Protein AF-A0A3P7MNR0-F1 (afdb_monomer_lite)

Secondary structure (DSSP, 8-state):
--HHHHHHHH--TTSPP-HHHHHHHHHHHHHHHT-------GGGGSPPTT--S--------TT-TTSTTTS-------------

Foldseek 3Di:
DDPLVVQVVPDDPPDDDDVVVNVVVVVVVCVVVVHDPPVDDPVVPDDDVPDDDDDPPPPPPPPPPPCVVPPPDDDDDDPPDPDD

Sequence (84 aa):
MATYLRYVRSLDFFEVPNYEYLRWIFSDLMERRGWVCDWEFDWCYRPLPGAKVHLPPLCRCFTCPLLTSILVLEPEGGPGPQYK

Organism: Dibothriocephalus latus (NCBI:txid60516)

Structure (mmCIF, N/CA/C/O backbone):
data_AF-A0A3P7MNR0-F1
#
_entry.id   AF-A0A3P7MNR0-F1
#
loop_
_atom_site.group_PDB
_atom_site.id
_atom_site.type_symbol
_atom_site.label_atom_id
_atom_site.label_alt_id
_atom_site.label_comp_id
_atom_site.label_asym_id
_atom_site.label_entity_id
_atom_site.label_seq_id
_atom_site.pdbx_PDB_ins_code
_atom_site.Cartn_x
_atom_site.Cartn_y
_atom_site.Cartn_z
_atom_site.occupancy
_atom_site.B_iso_or_equiv
_atom_site.auth_seq_id
_atom_site.auth_comp_id
_atom_site.auth_asym_id
_atom_site.auth_atom_id
_atom_site.pdbx_PDB_model_num
ATOM 1 N N . MET A 1 1 ? -17.817 -3.639 -2.511 1.00 62.09 1 MET A N 1
ATOM 2 C CA . MET A 1 1 ? -17.017 -2.805 -1.585 1.00 62.09 1 MET A CA 1
ATOM 3 C C . MET A 1 1 ? -15.651 -3.455 -1.409 1.00 62.09 1 MET A C 1
ATOM 5 O O . MET A 1 1 ? -15.620 -4.659 -1.189 1.00 62.09 1 MET A O 1
ATOM 9 N N . ALA A 1 2 ? -14.555 -2.704 -1.538 1.00 86.12 2 ALA A N 1
ATOM 10 C CA . ALA A 1 2 ? -13.193 -3.243 -1.464 1.00 86.12 2 ALA A CA 1
ATOM 11 C C . ALA A 1 2 ? -12.820 -3.687 -0.036 1.00 86.12 2 ALA A C 1
ATOM 13 O O . ALA A 1 2 ? -13.056 -2.946 0.917 1.00 86.12 2 ALA A O 1
ATOM 14 N N . THR A 1 3 ? -12.230 -4.878 0.109 1.00 90.69 3 THR A N 1
ATOM 15 C CA . THR A 1 3 ? -11.926 -5.524 1.403 1.00 90.69 3 THR A CA 1
ATOM 16 C C . THR A 1 3 ? -10.986 -4.691 2.275 1.00 90.69 3 THR A C 1
ATOM 18 O O . THR A 1 3 ? -11.280 -4.468 3.446 1.00 90.69 3 THR A O 1
ATOM 21 N N . TYR A 1 4 ? -9.923 -4.138 1.682 1.00 91.38 4 TYR A N 1
ATOM 22 C CA . TYR A 1 4 ? -8.956 -3.277 2.373 1.00 91.38 4 TYR A CA 1
ATOM 23 C C . TYR A 1 4 ? -9.616 -2.042 3.007 1.00 91.38 4 TYR A C 1
ATOM 25 O O . TYR A 1 4 ? -9.462 -1.779 4.197 1.00 91.38 4 TYR A O 1
ATOM 33 N N . LEU A 1 5 ? -10.421 -1.308 2.228 1.00 91.88 5 LEU A N 1
ATOM 34 C CA . LEU A 1 5 ? -11.078 -0.084 2.702 1.00 91.88 5 LEU A CA 1
ATOM 35 C C . LEU A 1 5 ? -12.132 -0.356 3.777 1.00 91.8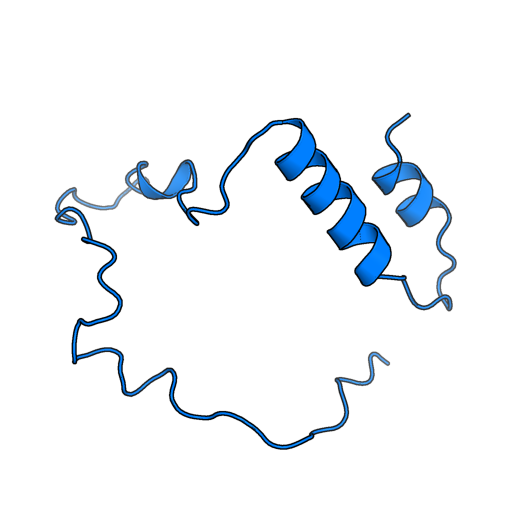8 5 LEU A C 1
ATOM 37 O O . LEU A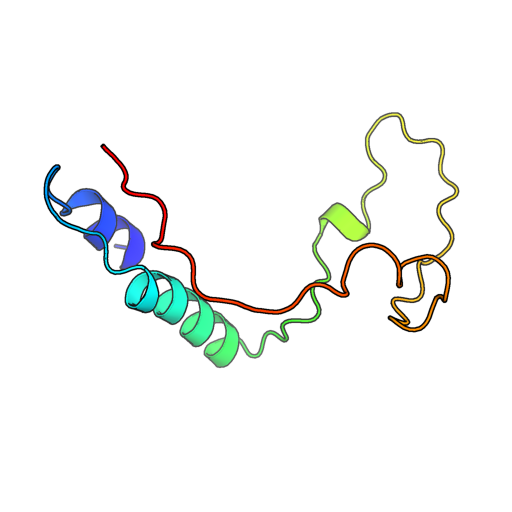 1 5 ? -12.412 0.528 4.580 1.00 91.88 5 LEU A O 1
ATOM 41 N N . ARG A 1 6 ? -12.724 -1.556 3.809 1.00 91.56 6 ARG A N 1
ATOM 42 C CA . ARG A 1 6 ? -13.609 -1.947 4.914 1.00 91.56 6 ARG A CA 1
ATOM 43 C C . ARG A 1 6 ? -12.823 -2.104 6.210 1.00 91.56 6 ARG A C 1
ATOM 45 O O . ARG A 1 6 ? -13.255 -1.548 7.208 1.00 91.56 6 ARG A O 1
ATOM 52 N N . TYR A 1 7 ? -11.683 -2.795 6.158 1.00 92.06 7 TYR A N 1
ATOM 53 C CA . TYR A 1 7 ? -10.832 -3.059 7.320 1.00 92.06 7 TYR A CA 1
ATOM 54 C C . TYR A 1 7 ? -10.263 -1.773 7.936 1.00 92.06 7 TYR A C 1
ATOM 56 O O . TYR A 1 7 ? -10.422 -1.529 9.124 1.00 92.06 7 TYR A O 1
ATOM 64 N N . VAL A 1 8 ? -9.677 -0.893 7.118 1.00 91.62 8 VAL A N 1
ATOM 65 C CA . VAL A 1 8 ? -9.069 0.357 7.615 1.00 91.62 8 VAL A CA 1
ATOM 66 C C . VAL A 1 8 ? -10.108 1.305 8.220 1.00 91.62 8 VAL A C 1
ATOM 68 O O . VAL A 1 8 ? -9.809 2.032 9.158 1.00 91.62 8 VAL A O 1
ATOM 71 N N . ARG A 1 9 ? -11.344 1.304 7.705 1.00 92.25 9 ARG A N 1
ATOM 72 C CA . ARG A 1 9 ? -12.427 2.147 8.239 1.00 92.25 9 ARG A CA 1
ATOM 73 C C . ARG A 1 9 ? -13.059 1.599 9.516 1.00 92.25 9 ARG A C 1
ATOM 75 O O . ARG A 1 9 ? -13.744 2.360 10.189 1.00 92.25 9 ARG A O 1
ATOM 82 N N . SER A 1 10 ? -12.915 0.302 9.787 1.00 90.81 10 SER A N 1
ATOM 83 C CA . SER A 1 10 ? -13.439 -0.336 10.999 1.00 90.81 10 SER A CA 1
ATOM 84 C C . SER A 1 10 ? -12.429 -0.388 12.139 1.00 90.81 10 SER A C 1
ATOM 86 O O . SER A 1 10 ? -12.815 -0.796 13.226 1.00 90.81 10 SER A O 1
ATOM 88 N N . LEU A 1 11 ? -11.168 -0.026 11.886 1.00 91.62 11 LEU A N 1
ATOM 89 C CA . LEU A 1 11 ? -10.131 -0.020 12.908 1.00 91.62 11 LEU A CA 1
ATOM 90 C C . LEU A 1 11 ? -10.440 1.024 13.983 1.00 91.62 11 LEU A C 1
ATOM 92 O O . LEU A 1 11 ? -10.729 2.180 13.657 1.00 91.62 11 LEU A O 1
ATOM 96 N N . ASP A 1 12 ? -10.348 0.616 15.245 1.00 88.56 12 ASP A N 1
ATOM 97 C CA . ASP A 1 12 ? -10.426 1.539 16.375 1.00 88.56 12 ASP A CA 1
ATOM 98 C C . ASP A 1 12 ? -9.075 2.239 16.613 1.00 88.56 12 ASP A C 1
ATOM 100 O O . ASP A 1 12 ? -8.024 1.768 16.178 1.00 88.56 12 ASP A O 1
ATOM 104 N N . PHE A 1 13 ? -9.078 3.374 17.314 1.00 86.44 13 PHE A N 1
ATOM 105 C CA . PHE A 1 13 ? -7.874 4.187 17.530 1.00 86.44 13 PHE A CA 1
ATOM 106 C C . PHE A 1 13 ? -6.780 3.453 18.323 1.00 86.44 13 PHE A C 1
ATOM 108 O O . PHE A 1 13 ? -5.594 3.688 18.106 1.00 86.44 13 PHE A O 1
ATOM 115 N N . PHE A 1 14 ? -7.175 2.560 19.232 1.00 90.88 14 PHE A N 1
ATOM 116 C CA . PHE A 1 14 ? -6.261 1.804 20.095 1.00 90.88 14 PHE A CA 1
ATOM 117 C C . PHE A 1 14 ? -5.988 0.378 19.592 1.00 90.88 14 PHE A C 1
ATOM 119 O O . PHE A 1 14 ? -5.271 -0.380 20.246 1.00 90.88 14 PHE A O 1
ATOM 126 N N . GLU A 1 15 ? -6.567 -0.015 18.456 1.00 89.94 15 GLU A N 1
ATOM 127 C CA . GLU A 1 15 ? -6.369 -1.340 17.879 1.00 89.94 15 GLU A CA 1
ATOM 128 C C . GLU A 1 15 ? -5.074 -1.379 17.061 1.00 89.94 15 GLU A C 1
ATOM 130 O O . GLU A 1 15 ? -4.816 -0.509 16.229 1.00 89.94 15 GLU A O 1
ATOM 135 N N . VAL A 1 16 ? -4.253 -2.412 17.268 1.00 92.12 16 VAL A N 1
ATOM 136 C CA . VAL A 1 16 ? -3.045 -2.614 16.461 1.00 92.12 16 VAL A CA 1
ATOM 137 C C . VAL A 1 16 ? -3.448 -3.189 15.096 1.00 92.12 16 VAL A C 1
ATOM 139 O O . VAL A 1 16 ? -3.945 -4.318 15.043 1.00 92.12 16 VAL A O 1
ATOM 142 N N . PRO A 1 17 ? -3.220 -2.474 13.977 1.00 91.75 17 PRO A N 1
ATOM 143 C CA . PRO A 1 17 ? -3.539 -2.988 12.651 1.00 91.75 17 PRO A CA 1
ATOM 144 C C . PRO A 1 17 ? -2.750 -4.258 12.329 1.00 91.75 17 PRO A C 1
ATOM 146 O O . PRO A 1 17 ? -1.528 -4.319 12.477 1.00 91.75 17 PRO A O 1
ATOM 149 N N . ASN A 1 18 ? -3.443 -5.257 11.787 1.00 91.31 18 ASN A N 1
ATOM 150 C CA . ASN A 1 18 ? -2.824 -6.468 11.267 1.00 91.31 18 ASN A CA 1
ATOM 151 C C . ASN A 1 18 ? -2.243 -6.204 9.867 1.00 91.31 18 ASN A C 1
ATOM 153 O O . ASN A 1 18 ? -2.909 -6.371 8.841 1.00 91.31 18 ASN A O 1
ATOM 157 N N . TYR A 1 19 ? -0.978 -5.787 9.826 1.00 92.56 19 TYR A N 1
ATOM 158 C CA . TYR A 1 19 ? -0.259 -5.523 8.578 1.00 92.56 19 TYR A CA 1
ATOM 159 C C . TYR A 1 19 ? -0.036 -6.773 7.719 1.00 92.56 19 TYR A C 1
ATOM 161 O O . TYR A 1 19 ? -0.022 -6.656 6.493 1.00 92.56 19 TYR A O 1
ATOM 169 N N . GLU A 1 20 ? 0.107 -7.952 8.330 1.00 93.50 20 GLU A N 1
ATOM 170 C CA . GLU A 1 20 ? 0.300 -9.215 7.605 1.00 93.50 20 GLU A CA 1
ATOM 171 C C . GLU A 1 20 ? -0.907 -9.520 6.716 1.00 93.50 20 GLU A C 1
ATOM 173 O O . GLU A 1 20 ? -0.763 -9.766 5.518 1.00 93.50 20 GLU A O 1
ATOM 178 N N . TYR A 1 21 ? -2.116 -9.388 7.265 1.00 91.75 21 TYR A N 1
ATOM 179 C CA . TYR A 1 21 ? -3.348 -9.563 6.502 1.00 91.75 21 TYR A CA 1
ATOM 180 C C . TYR A 1 21 ? -3.478 -8.546 5.360 1.00 91.75 21 TYR A C 1
ATOM 182 O O . TYR A 1 21 ? -3.825 -8.905 4.233 1.00 91.75 21 TYR A O 1
ATOM 190 N N . LEU A 1 22 ? -3.173 -7.273 5.629 1.00 93.19 22 LEU A N 1
ATOM 191 C CA . LEU A 1 22 ? -3.283 -6.216 4.623 1.00 93.19 22 LEU A CA 1
ATOM 192 C C . LEU A 1 22 ? -2.318 -6.422 3.455 1.00 93.19 22 LEU A C 1
ATOM 194 O O . LEU A 1 22 ? -2.711 -6.230 2.305 1.00 93.19 22 LEU A O 1
ATOM 198 N N . ARG A 1 23 ? -1.080 -6.841 3.739 1.00 92.19 23 ARG A N 1
ATOM 199 C CA . ARG A 1 23 ? -0.095 -7.202 2.711 1.00 92.19 23 ARG A CA 1
ATOM 200 C C . ARG A 1 23 ? -0.539 -8.432 1.931 1.00 92.19 23 ARG A C 1
ATOM 202 O O . ARG A 1 23 ? -0.467 -8.425 0.705 1.00 92.19 23 ARG A O 1
ATOM 209 N N . TRP A 1 24 ? -1.056 -9.444 2.626 1.00 93.62 24 TRP A N 1
ATOM 210 C CA . TRP A 1 24 ? -1.507 -10.683 2.002 1.00 93.62 24 TRP A CA 1
ATOM 211 C C . TRP A 1 24 ? -2.605 -10.455 0.957 1.00 93.62 24 TRP A C 1
ATOM 213 O O . TRP A 1 24 ? -2.513 -11.021 -0.126 1.00 93.62 24 TRP A O 1
ATOM 223 N N . ILE A 1 25 ? -3.585 -9.578 1.215 1.00 94.44 25 ILE A N 1
ATOM 224 C CA . ILE A 1 25 ? -4.661 -9.283 0.245 1.00 94.44 25 ILE A CA 1
ATOM 225 C C . ILE A 1 25 ? -4.101 -8.805 -1.104 1.00 94.44 25 ILE A C 1
ATOM 227 O O . ILE A 1 25 ? -4.626 -9.166 -2.158 1.00 94.44 25 ILE A O 1
ATOM 231 N N . PHE A 1 26 ? -3.055 -7.977 -1.088 1.00 92.50 26 PHE A N 1
ATOM 232 C CA . PHE A 1 26 ? -2.428 -7.504 -2.319 1.00 92.50 26 PHE A CA 1
ATOM 233 C C . PHE A 1 26 ? -1.559 -8.583 -2.960 1.00 92.50 26 PHE A C 1
ATOM 235 O O . PHE A 1 26 ? -1.657 -8.771 -4.169 1.00 92.50 26 PHE A O 1
ATOM 242 N N . SER A 1 27 ? -0.776 -9.328 -2.176 1.00 92.00 27 SER A N 1
ATOM 243 C CA . SER A 1 27 ? 0.037 -10.439 -2.688 1.00 92.00 27 SER A CA 1
ATOM 244 C C . SER A 1 27 ? -0.806 -11.523 -3.367 1.00 92.00 27 SER A C 1
ATOM 246 O O . SER A 1 27 ? -0.519 -11.892 -4.501 1.00 92.00 27 SER A O 1
ATOM 248 N N . ASP A 1 28 ? -1.893 -11.962 -2.729 1.00 93.81 28 ASP A N 1
ATOM 249 C CA . ASP A 1 28 ? -2.859 -12.920 -3.288 1.00 93.81 28 ASP A CA 1
ATOM 250 C C . ASP A 1 28 ? -3.513 -12.378 -4.571 1.00 93.81 28 ASP A C 1
ATOM 252 O O . ASP A 1 28 ? -3.705 -13.103 -5.547 1.00 93.81 28 ASP A O 1
ATOM 256 N N . LEU A 1 29 ? -3.803 -11.073 -4.630 1.00 93.38 29 LEU A N 1
ATOM 257 C CA . LEU A 1 29 ? -4.305 -10.445 -5.851 1.00 93.38 29 LEU A CA 1
ATOM 258 C C . LEU A 1 29 ? -3.266 -10.452 -6.982 1.00 93.38 29 LEU A C 1
ATOM 260 O O . LEU A 1 29 ? -3.644 -10.714 -8.125 1.00 93.38 29 LEU A O 1
ATOM 264 N N . MET A 1 30 ? -1.990 -10.179 -6.692 1.00 90.81 30 MET A N 1
ATOM 265 C CA . MET A 1 30 ? -0.919 -10.219 -7.696 1.00 90.81 30 MET A CA 1
ATOM 266 C C . MET A 1 30 ? -0.730 -11.632 -8.248 1.00 90.81 30 MET A C 1
ATOM 268 O O . MET A 1 30 ? -0.680 -11.808 -9.464 1.00 90.81 30 MET A O 1
ATOM 272 N N . GLU A 1 31 ? -0.718 -12.638 -7.372 1.00 93.12 31 GLU A N 1
ATOM 273 C CA . GLU A 1 31 ? -0.587 -14.046 -7.753 1.00 93.12 31 GLU A CA 1
ATOM 274 C C . GLU A 1 31 ? -1.746 -14.491 -8.653 1.00 93.12 31 GLU A C 1
ATOM 276 O O . GLU A 1 31 ? -1.529 -15.029 -9.738 1.00 93.12 31 GLU A O 1
ATOM 281 N N . ARG A 1 32 ? -2.991 -14.166 -8.280 1.00 93.81 32 ARG A N 1
ATOM 282 C CA . ARG A 1 32 ? -4.181 -14.479 -9.094 1.00 93.81 32 ARG A CA 1
ATOM 283 C C . ARG A 1 32 ? -4.201 -13.774 -10.445 1.00 93.81 32 ARG A C 1
ATOM 285 O O . ARG A 1 32 ? -4.832 -14.262 -11.381 1.00 93.81 32 ARG A O 1
ATOM 292 N N . ARG A 1 33 ? -3.574 -12.601 -10.546 1.00 91.81 33 ARG A N 1
ATOM 293 C CA . ARG A 1 33 ? -3.424 -11.861 -11.806 1.00 91.81 33 ARG A CA 1
ATOM 294 C C . ARG A 1 33 ? -2.226 -12.335 -12.630 1.00 91.81 33 ARG A C 1
ATOM 296 O O . ARG A 1 33 ? -2.141 -11.952 -13.794 1.00 91.81 33 ARG A O 1
ATOM 303 N N . GLY A 1 34 ? -1.351 -13.167 -12.062 1.00 91.50 34 GLY A N 1
ATOM 304 C CA . GLY A 1 34 ? -0.126 -13.634 -12.707 1.00 91.50 34 GLY A CA 1
ATOM 305 C C . GLY A 1 34 ? 0.941 -12.547 -12.834 1.00 91.50 34 GLY A C 1
ATOM 306 O O . GLY A 1 34 ? 1.749 -12.596 -13.758 1.00 91.50 34 GLY A O 1
ATOM 307 N N . TRP A 1 35 ? 0.926 -11.538 -11.959 1.00 88.12 35 TRP A N 1
ATOM 308 C CA . TRP A 1 35 ? 1.936 -10.482 -11.958 1.00 88.12 35 TRP A CA 1
ATOM 309 C C . TRP A 1 35 ? 3.197 -10.938 -11.227 1.00 88.12 35 TRP A C 1
ATOM 311 O O . TRP A 1 35 ? 3.125 -11.548 -10.161 1.00 88.12 35 TRP A O 1
ATOM 321 N N . VAL A 1 36 ? 4.355 -10.625 -11.807 1.00 86.75 36 VAL A N 1
ATOM 322 C CA . VAL A 1 36 ? 5.670 -10.937 -11.239 1.00 86.75 36 VAL A CA 1
ATOM 323 C C . VAL A 1 36 ? 6.190 -9.707 -10.504 1.00 86.75 36 VAL A C 1
ATOM 325 O O . VAL A 1 36 ? 6.099 -8.593 -11.008 1.00 86.75 36 VAL A O 1
ATOM 328 N N . CYS A 1 37 ? 6.757 -9.904 -9.315 1.00 83.06 37 CYS A N 1
ATOM 329 C CA . CYS A 1 37 ? 7.422 -8.840 -8.564 1.00 83.06 37 CYS A CA 1
ATOM 330 C C . CYS A 1 37 ? 8.825 -8.560 -9.136 1.00 83.06 37 CYS A C 1
ATOM 332 O O . CYS A 1 37 ? 9.834 -8.916 -8.531 1.00 83.06 37 CYS A O 1
ATOM 334 N N . ASP A 1 38 ? 8.890 -7.938 -10.309 1.00 83.44 38 ASP A N 1
ATOM 335 C CA . ASP A 1 38 ? 10.117 -7.518 -11.009 1.00 83.44 38 ASP A CA 1
ATOM 336 C C . ASP A 1 38 ? 10.699 -6.180 -10.499 1.00 83.44 38 ASP A C 1
ATOM 338 O O . ASP A 1 38 ? 11.814 -5.782 -10.858 1.00 83.44 38 ASP A O 1
ATOM 342 N N . TRP A 1 39 ? 9.968 -5.496 -9.609 1.00 80.44 39 TRP A N 1
ATOM 343 C CA . TRP A 1 39 ? 10.270 -4.147 -9.120 1.00 80.44 39 TRP A CA 1
ATOM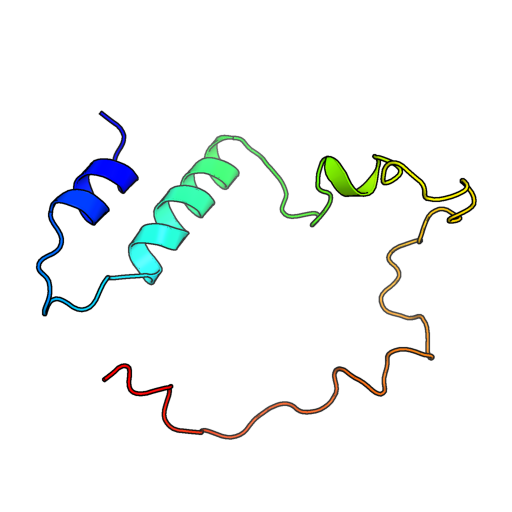 344 C C . TRP A 1 39 ? 10.348 -3.107 -10.252 1.00 80.44 39 TRP A C 1
ATOM 346 O O . TRP A 1 39 ? 11.013 -2.073 -10.093 1.00 80.44 39 TRP A O 1
ATOM 356 N N . GLU A 1 40 ? 9.737 -3.378 -11.406 1.00 83.69 40 GLU A N 1
ATOM 357 C CA . GLU A 1 40 ? 9.665 -2.478 -12.554 1.00 83.69 40 GLU A CA 1
ATOM 358 C C . GLU A 1 40 ? 8.358 -1.686 -12.491 1.00 83.69 40 GLU A C 1
ATOM 360 O O . GLU A 1 40 ? 7.278 -2.161 -12.822 1.00 83.69 40 GLU A O 1
ATOM 365 N N . PHE A 1 41 ? 8.449 -0.444 -12.018 1.00 81.50 41 PHE A N 1
ATOM 366 C CA . PHE A 1 41 ? 7.286 0.426 -11.881 1.00 81.50 41 PHE A CA 1
ATOM 367 C C . PHE A 1 41 ? 7.156 1.362 -13.083 1.00 81.50 41 PHE A C 1
ATOM 369 O O . PHE A 1 41 ? 8.147 1.732 -13.7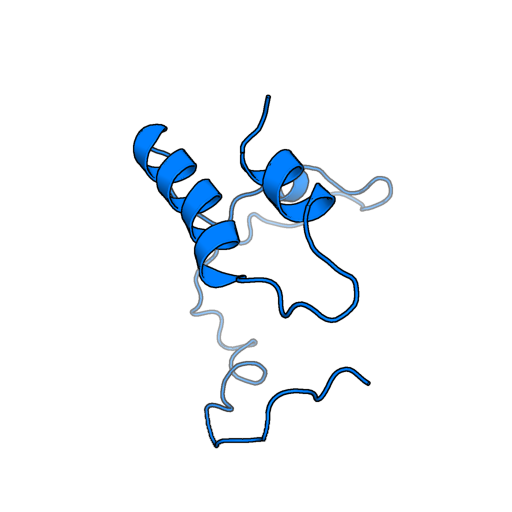10 1.00 81.50 41 PHE A O 1
ATOM 376 N N . ASP A 1 42 ? 5.947 1.855 -13.345 1.00 82.19 42 ASP A N 1
ATOM 377 C CA . ASP A 1 42 ? 5.668 2.770 -14.462 1.00 82.19 42 ASP A CA 1
ATOM 378 C C . ASP A 1 42 ? 6.538 4.039 -14.461 1.00 82.19 42 ASP A C 1
ATOM 380 O O . ASP A 1 42 ? 6.807 4.627 -15.512 1.00 82.19 42 ASP A O 1
ATOM 384 N N . TRP A 1 43 ? 6.988 4.489 -13.285 1.00 78.81 43 TRP A N 1
ATOM 385 C CA . TRP A 1 43 ? 7.879 5.643 -13.156 1.00 78.81 43 TRP A CA 1
ATOM 386 C C . TRP A 1 43 ? 9.351 5.318 -13.425 1.00 78.81 43 TRP A C 1
ATOM 388 O O . TRP A 1 43 ? 10.123 6.240 -13.661 1.00 78.81 43 TRP A O 1
ATOM 398 N N . CYS A 1 44 ? 9.755 4.044 -13.450 1.00 78.94 44 CYS A N 1
ATOM 399 C CA . CYS A 1 44 ? 11.113 3.652 -13.834 1.00 78.94 44 CYS A CA 1
ATOM 400 C C . CYS A 1 44 ? 11.426 4.010 -15.296 1.00 78.94 44 CYS A C 1
ATOM 402 O O . CYS A 1 44 ? 12.589 4.212 -15.634 1.00 78.94 44 CYS A O 1
ATOM 404 N N . TYR A 1 45 ? 10.398 4.138 -16.141 1.00 72.25 45 TYR A N 1
ATOM 405 C CA . TYR A 1 45 ? 10.532 4.456 -17.567 1.00 72.25 45 TYR A CA 1
ATOM 406 C C . TYR A 1 45 ? 10.118 5.886 -17.916 1.00 72.25 45 TYR A C 1
ATOM 408 O O . TYR A 1 45 ? 10.207 6.291 -19.076 1.00 72.25 45 TYR A O 1
ATOM 416 N N . ARG A 1 46 ? 9.655 6.671 -16.935 1.00 68.75 46 ARG A N 1
ATOM 417 C CA . ARG A 1 46 ? 9.264 8.063 -17.158 1.00 68.75 46 ARG A CA 1
ATOM 418 C C . ARG A 1 46 ? 10.411 8.985 -16.758 1.00 68.75 46 ARG A C 1
ATOM 420 O O . ARG A 1 46 ? 10.768 9.023 -15.582 1.00 68.75 46 ARG A O 1
ATOM 427 N N . PRO A 1 47 ? 10.971 9.768 -17.694 1.00 64.38 47 PRO A N 1
ATOM 428 C CA . PRO A 1 47 ? 11.896 10.819 -17.315 1.00 64.38 47 PRO A CA 1
ATOM 429 C C . PRO A 1 47 ? 11.154 11.818 -16.422 1.00 64.38 47 PRO A C 1
ATOM 431 O O . PRO A 1 47 ? 10.069 12.292 -16.769 1.00 64.38 47 PRO A O 1
ATOM 434 N N . LEU A 1 48 ? 11.729 12.122 -15.258 1.00 65.12 48 LEU A N 1
ATOM 435 C CA . LEU A 1 48 ? 11.202 13.166 -14.386 1.00 65.12 48 LEU A CA 1
ATOM 436 C C . LEU A 1 48 ? 11.149 14.488 -15.172 1.00 65.12 48 LEU A C 1
ATOM 438 O O . LEU A 1 48 ? 12.106 14.794 -15.893 1.00 65.12 48 LEU A O 1
ATOM 442 N N . PRO A 1 49 ? 10.071 15.285 -15.057 1.00 59.81 49 PRO A N 1
ATOM 443 C CA . PRO A 1 49 ? 10.006 16.582 -15.717 1.00 59.81 49 PRO A CA 1
ATOM 444 C C . PRO A 1 49 ? 11.166 17.458 -15.220 1.00 59.81 49 PRO A C 1
ATOM 446 O O . PRO A 1 49 ? 11.212 17.843 -14.057 1.00 59.81 49 PRO A O 1
ATOM 449 N N . GLY A 1 50 ? 12.136 17.720 -16.104 1.00 62.53 50 GLY A N 1
ATOM 450 C CA . GLY A 1 50 ? 13.362 18.473 -15.802 1.00 62.53 50 GLY A CA 1
ATOM 451 C C . GLY A 1 50 ? 14.657 17.650 -15.786 1.00 62.53 50 GLY A C 1
ATOM 452 O O . GLY A 1 50 ? 15.738 18.234 -15.842 1.00 62.53 50 GLY A O 1
ATOM 453 N N . ALA A 1 51 ? 14.588 16.316 -15.792 1.00 54.84 51 ALA A N 1
ATOM 454 C CA . ALA A 1 51 ? 15.768 15.471 -15.943 1.00 54.84 51 ALA A CA 1
ATOM 455 C C . ALA A 1 51 ? 16.178 15.411 -17.423 1.00 54.84 51 ALA A C 1
ATOM 457 O O . ALA A 1 51 ? 15.458 14.879 -18.271 1.00 54.84 51 ALA A O 1
ATOM 458 N N . LYS A 1 52 ? 17.341 15.982 -17.756 1.00 48.81 52 LYS A N 1
ATOM 459 C CA . LYS A 1 52 ? 17.955 15.826 -19.080 1.00 48.81 52 LYS A CA 1
ATOM 460 C C . LYS A 1 52 ? 18.249 14.340 -19.286 1.00 48.81 52 LYS A C 1
ATOM 462 O O . LYS A 1 52 ? 18.979 13.726 -18.515 1.00 48.81 52 LYS A O 1
ATOM 467 N N . VAL A 1 53 ? 17.621 13.776 -20.310 1.00 56.72 53 VAL A N 1
ATOM 468 C CA . VAL A 1 53 ? 17.693 12.364 -20.681 1.00 56.72 53 VAL A CA 1
ATOM 469 C C . VAL A 1 53 ? 19.134 11.991 -21.023 1.00 56.72 53 VAL A C 1
ATOM 471 O O . VAL A 1 53 ? 19.606 12.260 -22.121 1.00 56.72 53 VAL A O 1
ATOM 474 N N . HIS A 1 54 ? 19.814 11.364 -20.070 1.00 49.88 54 HIS A N 1
ATOM 475 C CA . HIS A 1 54 ? 20.736 10.261 -20.314 1.00 49.88 54 HIS A CA 1
ATOM 476 C C . HIS A 1 54 ? 20.926 9.497 -19.001 1.00 49.88 54 HIS A C 1
ATOM 478 O O . HIS A 1 54 ? 21.904 9.686 -18.284 1.00 49.88 54 HIS A O 1
ATOM 484 N N . LEU A 1 55 ? 19.962 8.647 -18.660 1.00 49.28 55 LEU A N 1
ATOM 485 C CA . LEU A 1 55 ? 20.275 7.493 -17.831 1.00 49.28 55 LEU A CA 1
ATOM 486 C C . LEU A 1 55 ? 20.371 6.314 -18.802 1.00 49.28 55 LEU A C 1
ATOM 488 O O . LEU A 1 55 ? 19.377 6.029 -19.477 1.00 49.28 55 LEU A O 1
ATOM 492 N N . PRO A 1 56 ? 21.551 5.679 -18.956 1.00 47.91 56 PRO A N 1
ATOM 493 C CA . PRO A 1 56 ? 21.632 4.410 -19.667 1.00 47.91 56 PRO A CA 1
ATOM 494 C C . PRO A 1 56 ? 20.666 3.419 -19.004 1.00 47.91 56 PRO A C 1
ATOM 496 O O . PRO A 1 56 ? 20.308 3.625 -17.837 1.00 47.91 56 PRO A O 1
ATOM 499 N N . PRO A 1 57 ? 20.231 2.356 -19.709 1.00 48.69 57 PRO A N 1
ATOM 500 C CA . PRO A 1 57 ? 19.450 1.315 -19.067 1.00 48.69 57 PRO A CA 1
ATOM 501 C C . PRO A 1 57 ? 20.289 0.841 -17.890 1.00 48.69 57 PRO A C 1
ATOM 503 O O . PRO A 1 57 ? 21.369 0.279 -18.076 1.00 48.69 57 PRO A O 1
ATOM 506 N N . LEU A 1 58 ? 19.853 1.147 -16.670 1.00 51.88 58 LEU A N 1
ATOM 507 C CA . LEU A 1 58 ? 20.416 0.516 -15.499 1.00 51.88 58 LEU A CA 1
ATOM 508 C C . LEU A 1 58 ? 20.017 -0.949 -15.640 1.00 51.88 58 LEU A C 1
ATOM 510 O O . LEU A 1 58 ? 18.949 -1.360 -15.198 1.00 51.88 58 LEU A O 1
ATOM 514 N N . CYS A 1 59 ? 20.867 -1.717 -16.327 1.00 44.00 59 CYS A N 1
ATOM 515 C CA . CYS A 1 59 ? 20.994 -3.144 -16.135 1.00 44.00 59 CYS A CA 1
ATOM 516 C C . CYS A 1 59 ? 21.026 -3.342 -14.621 1.00 44.00 59 CYS A C 1
ATOM 518 O O . CYS A 1 59 ? 22.003 -2.987 -13.959 1.00 44.00 59 CYS A O 1
ATOM 520 N N . ARG A 1 60 ? 19.920 -3.858 -14.079 1.00 55.56 60 ARG A N 1
ATOM 521 C CA . ARG A 1 60 ? 19.700 -4.201 -12.669 1.00 55.56 60 ARG A CA 1
ATOM 522 C C . ARG A 1 60 ? 20.531 -5.414 -12.246 1.00 55.56 60 ARG A C 1
ATOM 524 O O . ARG A 1 60 ? 20.048 -6.307 -11.558 1.00 55.56 60 ARG A O 1
ATOM 531 N N . CYS A 1 61 ? 21.791 -5.484 -12.654 1.00 42.72 61 CYS A N 1
ATOM 532 C CA . CYS A 1 61 ? 22.704 -6.452 -12.080 1.00 42.72 61 CYS A CA 1
ATOM 533 C C . CYS A 1 61 ? 23.117 -5.918 -10.705 1.00 42.72 61 CYS A C 1
ATOM 535 O O . CYS A 1 61 ? 23.906 -4.981 -10.601 1.00 42.72 61 CYS A O 1
ATOM 537 N N . PHE A 1 62 ? 22.600 -6.547 -9.646 1.00 49.66 62 PHE A N 1
ATOM 538 C CA . PHE A 1 62 ? 22.995 -6.376 -8.237 1.00 49.66 62 PHE A CA 1
ATOM 539 C C . PHE A 1 62 ? 24.506 -6.602 -7.965 1.00 49.66 62 PHE A C 1
ATOM 541 O O . PHE A 1 62 ? 24.935 -6.621 -6.818 1.00 49.66 62 PHE A O 1
ATOM 548 N N . THR A 1 63 ? 25.332 -6.769 -9.001 1.00 49.41 63 THR A N 1
ATOM 549 C CA . THR A 1 63 ? 26.775 -7.021 -8.935 1.00 49.41 63 THR A CA 1
ATOM 550 C C . THR A 1 63 ? 27.631 -5.803 -9.281 1.00 49.41 63 THR A C 1
ATOM 552 O O . THR A 1 63 ? 28.839 -5.956 -9.439 1.00 49.41 63 THR A O 1
ATOM 555 N N . CYS A 1 64 ? 27.068 -4.593 -9.399 1.00 41.38 64 CYS A N 1
ATOM 556 C CA . CYS A 1 64 ? 27.886 -3.378 -9.476 1.00 41.38 64 CYS A CA 1
ATOM 557 C C . CYS A 1 64 ? 28.667 -3.197 -8.155 1.00 41.38 64 CYS A C 1
ATOM 559 O O . CYS A 1 64 ? 28.058 -2.887 -7.128 1.00 41.38 64 CYS A O 1
ATOM 561 N N . PRO A 1 65 ? 30.008 -3.324 -8.152 1.00 52.03 65 PRO A N 1
ATOM 562 C CA . PRO A 1 65 ? 30.826 -3.378 -6.934 1.00 52.03 65 PRO A CA 1
ATOM 563 C C . PRO A 1 65 ? 30.987 -2.019 -6.225 1.00 52.03 65 PRO A C 1
ATOM 565 O O . PRO A 1 65 ? 31.836 -1.875 -5.353 1.00 52.03 65 PRO A O 1
ATOM 568 N N . LEU A 1 66 ? 30.188 -1.011 -6.594 1.00 50.97 66 LEU A N 1
ATOM 569 C CA .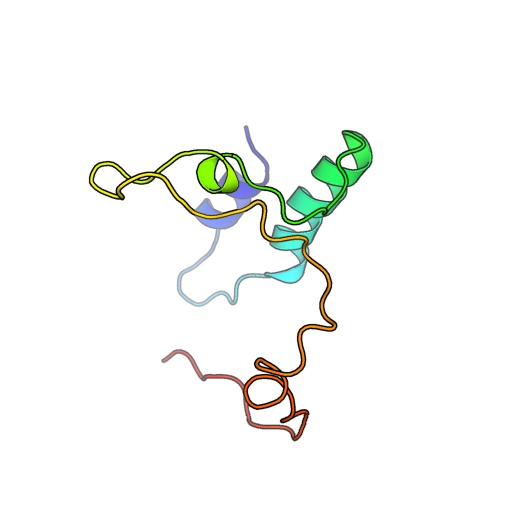 LEU A 1 66 ? 30.191 0.319 -5.976 1.00 50.97 66 LEU A CA 1
ATOM 570 C C . LEU A 1 66 ? 29.029 0.539 -4.989 1.00 50.97 66 LEU A C 1
ATOM 572 O O . LEU A 1 66 ? 28.999 1.580 -4.340 1.00 50.97 66 LEU A O 1
ATOM 576 N N . LEU A 1 67 ? 28.091 -0.411 -4.843 1.00 48.34 67 LEU A N 1
ATOM 577 C CA . LEU A 1 67 ? 26.991 -0.315 -3.864 1.00 48.34 67 LEU A CA 1
ATOM 578 C C . LEU A 1 67 ? 27.127 -1.262 -2.659 1.00 48.34 67 LEU A C 1
ATOM 580 O O . LEU A 1 67 ? 26.311 -1.210 -1.738 1.00 48.34 67 LEU A O 1
ATOM 584 N N . THR A 1 68 ? 28.175 -2.087 -2.615 1.00 48.97 68 THR A N 1
ATOM 585 C CA . THR A 1 68 ? 28.466 -3.010 -1.502 1.00 48.97 68 THR A CA 1
ATOM 586 C C . THR A 1 68 ? 28.765 -2.312 -0.173 1.00 48.97 68 THR A C 1
ATOM 588 O O . THR A 1 68 ? 28.817 -2.983 0.852 1.00 48.97 68 THR A O 1
ATOM 591 N N . SER A 1 69 ? 28.885 -0.982 -0.146 1.00 45.41 69 SER A N 1
ATOM 592 C CA . SER A 1 69 ? 29.064 -0.222 1.099 1.00 45.41 69 SER A CA 1
ATOM 593 C C . SER A 1 69 ? 27.761 0.228 1.777 1.00 45.41 69 SER A C 1
ATOM 595 O O . SER A 1 69 ? 27.841 0.797 2.859 1.00 45.41 69 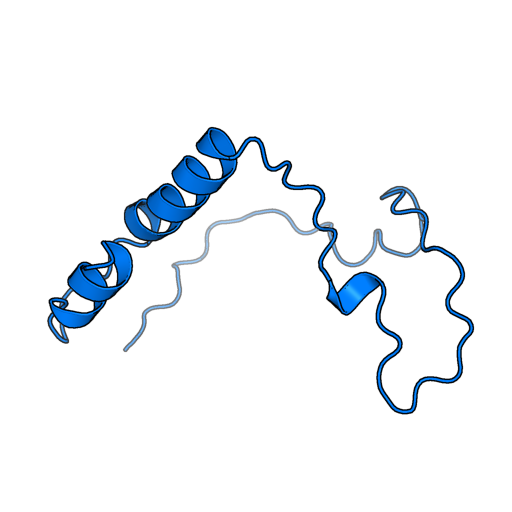SER A O 1
ATOM 597 N N . ILE A 1 70 ? 26.573 0.009 1.190 1.00 52.81 70 ILE A N 1
ATOM 598 C CA . ILE A 1 70 ? 25.294 0.439 1.806 1.00 52.81 70 ILE A CA 1
ATOM 599 C C . ILE A 1 70 ? 24.452 -0.733 2.338 1.00 52.81 70 ILE A C 1
ATOM 601 O O . ILE A 1 70 ? 23.655 -0.530 3.249 1.00 52.81 70 ILE A O 1
ATOM 605 N N . LEU A 1 71 ? 24.629 -1.960 1.834 1.00 45.31 71 LEU A N 1
ATOM 606 C CA . LEU A 1 71 ? 23.743 -3.093 2.157 1.00 45.31 71 LEU A CA 1
ATOM 607 C C . LEU A 1 71 ? 24.453 -4.301 2.796 1.00 45.31 71 LEU A C 1
ATOM 609 O O . LEU A 1 71 ? 24.001 -5.430 2.633 1.00 45.31 71 LEU A O 1
ATOM 613 N N . VAL A 1 72 ? 25.543 -4.090 3.542 1.00 49.25 72 VAL A N 1
ATOM 614 C CA . VAL A 1 72 ? 26.052 -5.095 4.496 1.00 49.25 72 VAL A CA 1
ATOM 615 C C . VAL A 1 72 ? 26.064 -4.479 5.890 1.00 49.25 72 VAL A C 1
ATOM 617 O O . VAL A 1 72 ? 27.082 -3.983 6.352 1.00 49.25 72 VAL A O 1
ATOM 620 N N . LEU A 1 73 ? 24.900 -4.495 6.532 1.00 43.50 73 LEU A N 1
ATOM 621 C CA . LEU A 1 73 ? 24.736 -4.575 7.985 1.00 43.50 73 LEU A CA 1
ATOM 622 C C . LEU A 1 73 ? 23.383 -5.265 8.233 1.00 43.50 73 LEU A C 1
ATOM 624 O O . LEU A 1 73 ? 22.372 -4.632 8.518 1.00 43.50 73 LEU A O 1
ATOM 628 N N . GLU A 1 74 ? 23.360 -6.580 8.040 1.00 46.25 74 GLU A N 1
ATOM 629 C CA . GLU A 1 74 ? 22.483 -7.470 8.814 1.00 46.25 74 GLU A CA 1
ATOM 630 C C . GLU A 1 74 ? 23.181 -7.749 10.171 1.00 46.25 74 GLU A C 1
ATOM 632 O O . GLU A 1 74 ? 24.386 -7.504 10.286 1.00 46.25 74 GLU A O 1
ATOM 637 N N . PRO A 1 75 ? 22.563 -8.428 11.148 1.00 59.59 75 PRO A N 1
ATOM 638 C CA . PRO A 1 75 ? 21.257 -8.199 11.775 1.00 59.59 75 PRO A CA 1
ATOM 639 C C . PRO A 1 75 ? 21.380 -8.362 13.312 1.00 59.59 75 PRO A C 1
ATOM 641 O O . PRO A 1 75 ? 21.879 -9.379 13.749 1.00 59.59 75 PRO A O 1
ATOM 644 N N . GLU A 1 76 ? 20.896 -7.470 14.181 1.00 37.53 76 GLU A N 1
ATOM 645 C CA . GLU A 1 76 ? 20.698 -7.855 15.597 1.00 37.53 76 GLU A CA 1
ATOM 646 C C . GLU A 1 76 ? 19.517 -7.103 16.212 1.00 37.53 76 GLU A C 1
ATOM 648 O O . GLU A 1 76 ? 19.315 -5.909 15.981 1.00 37.53 76 GLU A O 1
ATOM 653 N N . GLY A 1 77 ? 18.711 -7.847 16.968 1.00 50.19 77 GLY A N 1
ATOM 654 C CA . GLY A 1 77 ? 17.412 -7.443 17.491 1.00 50.19 77 GLY A CA 1
ATOM 655 C C . GLY A 1 77 ? 17.426 -6.112 18.243 1.00 50.19 77 GLY A C 1
ATOM 656 O O . GLY A 1 77 ? 18.014 -5.981 19.313 1.00 50.19 77 GLY A O 1
ATOM 657 N N . GLY A 1 78 ? 16.689 -5.140 17.713 1.00 48.50 78 GLY A N 1
ATOM 658 C CA . GLY A 1 78 ? 16.277 -3.936 18.428 1.00 48.50 78 GLY A CA 1
ATOM 659 C C . GLY A 1 78 ? 14.763 -3.959 18.633 1.00 48.50 78 GLY A C 1
ATOM 660 O O . GLY A 1 78 ? 14.049 -4.417 17.736 1.00 48.50 78 GLY A O 1
ATOM 661 N N . PRO A 1 79 ? 14.240 -3.496 19.784 1.00 48.84 79 PRO A N 1
ATOM 662 C CA . PRO A 1 79 ? 12.803 -3.439 19.991 1.00 48.84 79 PRO A CA 1
ATOM 663 C C . PRO A 1 79 ? 12.209 -2.530 18.915 1.00 48.84 79 PRO A C 1
ATOM 665 O O . PRO A 1 79 ? 12.685 -1.412 18.701 1.00 48.84 79 PRO A O 1
ATOM 668 N N . GLY A 1 80 ? 11.204 -3.049 18.207 1.00 56.28 80 GLY A N 1
ATOM 669 C CA . GLY A 1 80 ? 10.503 -2.308 17.169 1.00 56.28 80 GLY A CA 1
ATOM 670 C C . GLY A 1 80 ? 10.012 -0.956 17.696 1.00 56.28 80 GLY A C 1
ATOM 671 O O . GLY A 1 80 ? 9.783 -0.811 18.902 1.00 56.28 80 GLY A O 1
ATOM 672 N N . PRO A 1 81 ? 9.874 0.051 16.821 1.00 47.06 81 PRO A N 1
ATOM 673 C CA . PRO A 1 81 ? 9.472 1.383 17.239 1.00 47.06 81 PRO A CA 1
ATOM 674 C C . PRO A 1 81 ? 8.135 1.312 17.984 1.00 47.06 81 PRO A C 1
ATOM 676 O O . PRO A 1 81 ? 7.110 0.960 17.403 1.00 47.06 81 PRO A O 1
ATOM 679 N N . GLN A 1 82 ? 8.164 1.643 19.278 1.00 49.66 82 GLN A N 1
ATOM 680 C CA . GLN A 1 82 ? 6.965 1.925 20.059 1.00 49.66 82 GLN A CA 1
ATOM 681 C C . GLN A 1 82 ? 6.366 3.215 19.506 1.00 49.66 82 GLN A C 1
ATOM 683 O O . GLN A 1 82 ? 6.880 4.313 19.742 1.00 49.66 82 GLN A O 1
ATOM 688 N N . TYR A 1 83 ? 5.308 3.070 18.719 1.00 46.03 83 TYR A N 1
ATOM 689 C CA . TYR A 1 83 ? 4.410 4.168 18.412 1.00 46.03 83 TYR A CA 1
ATOM 690 C C . TYR A 1 83 ? 3.736 4.579 19.726 1.00 46.03 83 TYR A C 1
ATOM 692 O O . TYR A 1 83 ? 3.158 3.745 20.421 1.00 46.03 83 TYR A O 1
ATOM 700 N N . LYS A 1 84 ? 3.929 5.846 20.104 1.00 42.94 84 LYS A N 1
ATOM 701 C CA . LYS A 1 84 ? 3.272 6.449 21.266 1.00 42.94 84 LYS A CA 1
ATOM 702 C C . LYS A 1 84 ? 1.767 6.521 21.073 1.00 42.94 84 LYS A C 1
ATOM 704 O O . LYS A 1 84 ? 1.355 6.801 19.926 1.00 42.94 84 LYS A O 1
#

Radius of gyration: 19.46 Å; chains: 1; bounding box: 48×33×42 Å

pLDDT: mean 71.04, std 19.95, range [37.53, 94.44]